Protein AF-A0A4Y9VRD3-F1 (afdb_monomer_lite)

pLDDT: mean 78.23, std 10.7, range [39.03, 88.31]

Radius of gyration: 12.74 Å; chains: 1; bounding box: 30×23×36 Å

Foldseek 3Di:
DVVVVVVVVVQQVQLVVCVVVVHDSLAGLLLVLVVCVVVVHDPVSVVVNCVVCVVVVHNCVSVVSNVCVVVVVSVDPDPD

Secondary structure (DSSP, 8-state):
-HHHHHHHHHHHHHHHHHHHTT--TTS-HHHHHHHHHHTT--HHHHHHHHHHHHHTT-TTHHHHHHHHHHTTTTS-S---

Organism: NCBI:txid2080758

Structure (mmCIF, N/CA/C/O backbone):
data_AF-A0A4Y9VRD3-F1
#
_entry.id   AF-A0A4Y9VRD3-F1
#
loop_
_atom_site.group_PDB
_atom_site.id
_atom_site.type_symbol
_atom_site.label_atom_id
_atom_site.label_alt_id
_atom_site.label_comp_id
_atom_site.label_asym_id
_atom_site.label_entity_id
_atom_site.label_seq_id
_atom_site.pdbx_PDB_ins_code
_atom_site.Cartn_x
_atom_site.Cartn_y
_atom_site.Cartn_z
_atom_site.occupancy
_atom_site.B_iso_or_equiv
_atom_site.auth_seq_id
_atom_site.auth_comp_id
_atom_site.auth_asym_id
_atom_site.auth_atom_id
_atom_site.pdbx_PDB_model_num
ATOM 1 N N . MET A 1 1 ? 16.859 -2.307 -16.026 1.00 64.12 1 MET A N 1
ATOM 2 C CA . MET A 1 1 ? 15.729 -2.627 -16.930 1.00 64.12 1 MET A CA 1
ATOM 3 C C . MET A 1 1 ? 14.786 -3.681 -16.328 1.00 64.12 1 MET A C 1
ATOM 5 O O . MET A 1 1 ? 13.666 -3.325 -16.003 1.00 64.12 1 MET A O 1
ATOM 9 N N . ILE A 1 2 ? 15.229 -4.923 -16.072 1.00 73.06 2 ILE A N 1
ATOM 10 C CA . ILE A 1 2 ? 14.398 -6.034 -15.531 1.00 73.06 2 ILE A CA 1
ATOM 11 C C . ILE A 1 2 ? 13.705 -5.713 -14.194 1.00 73.06 2 ILE A C 1
ATOM 13 O O . ILE A 1 2 ? 12.510 -5.951 -14.045 1.00 73.06 2 ILE A O 1
ATOM 17 N N . LEU A 1 3 ? 14.416 -5.094 -13.247 1.00 72.69 3 LEU A N 1
ATOM 18 C CA . LEU A 1 3 ? 13.863 -4.739 -11.931 1.00 72.69 3 LEU A CA 1
ATOM 19 C C . LEU A 1 3 ? 12.672 -3.765 -12.007 1.00 72.69 3 LEU A C 1
ATOM 21 O O . LEU A 1 3 ? 11.764 -3.831 -11.184 1.00 72.69 3 LEU A O 1
ATOM 25 N N . ILE A 1 4 ? 12.646 -2.887 -13.016 1.00 76.94 4 ILE A N 1
ATOM 26 C CA . ILE A 1 4 ? 11.545 -1.934 -13.228 1.00 76.94 4 ILE A CA 1
ATOM 27 C C . ILE A 1 4 ? 10.296 -2.675 -13.711 1.00 76.94 4 ILE A C 1
ATOM 29 O O . ILE A 1 4 ? 9.193 -2.384 -13.257 1.00 76.94 4 ILE A O 1
ATOM 33 N N . TYR A 1 5 ? 10.458 -3.668 -14.587 1.00 78.06 5 TYR A N 1
ATOM 34 C CA . TYR A 1 5 ? 9.344 -4.487 -15.057 1.00 78.06 5 TYR A CA 1
ATOM 35 C C . TYR A 1 5 ? 8.760 -5.353 -13.945 1.00 78.06 5 TYR A C 1
ATOM 37 O O . TYR A 1 5 ? 7.542 -5.393 -13.802 1.00 78.06 5 TYR A O 1
ATOM 45 N N . LEU A 1 6 ? 9.600 -5.984 -13.120 1.00 79.75 6 LEU A N 1
ATOM 46 C CA . LEU A 1 6 ? 9.130 -6.756 -11.963 1.00 79.75 6 LEU A CA 1
ATOM 47 C C . LEU A 1 6 ? 8.335 -5.874 -10.993 1.00 79.75 6 LEU A C 1
ATOM 49 O O . LEU A 1 6 ? 7.234 -6.236 -10.588 1.00 79.75 6 LEU A O 1
ATOM 53 N N . LYS A 1 7 ? 8.842 -4.669 -10.705 1.00 79.75 7 LYS A N 1
ATOM 54 C CA . LYS A 1 7 ? 8.140 -3.683 -9.877 1.00 79.75 7 LYS A CA 1
ATOM 55 C C . LYS A 1 7 ? 6.797 -3.261 -10.485 1.00 79.75 7 LYS A C 1
ATOM 57 O O . LYS A 1 7 ? 5.803 -3.204 -9.771 1.00 79.75 7 LYS A O 1
ATOM 62 N N . ASN A 1 8 ? 6.750 -2.980 -11.787 1.00 81.00 8 ASN A N 1
ATOM 63 C CA . ASN A 1 8 ? 5.514 -2.573 -12.460 1.00 81.00 8 ASN A CA 1
ATO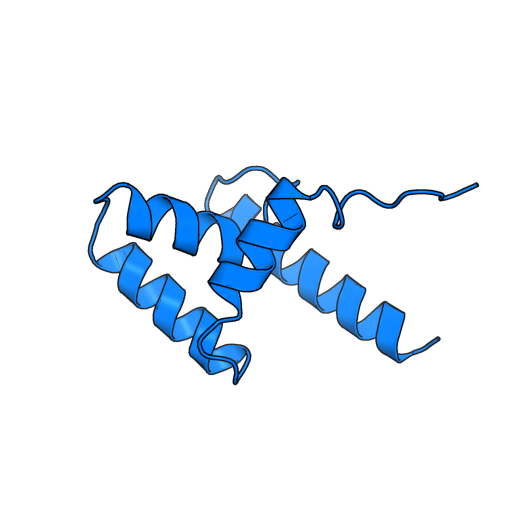M 64 C C . ASN A 1 8 ? 4.463 -3.691 -12.464 1.00 81.00 8 ASN A C 1
ATOM 66 O O . ASN A 1 8 ? 3.290 -3.407 -12.257 1.00 81.00 8 ASN A O 1
ATOM 70 N N . ASN A 1 9 ? 4.876 -4.947 -12.659 1.00 84.50 9 ASN A N 1
ATOM 71 C CA . ASN A 1 9 ? 3.969 -6.094 -12.591 1.00 84.50 9 ASN A CA 1
ATOM 72 C C . ASN A 1 9 ? 3.416 -6.297 -11.174 1.00 84.50 9 ASN A C 1
ATOM 74 O O . ASN A 1 9 ? 2.225 -6.546 -11.026 1.00 84.50 9 ASN A O 1
ATOM 78 N N . ALA A 1 10 ? 4.244 -6.120 -10.138 1.00 83.25 10 ALA A N 1
ATOM 79 C CA . ALA A 1 10 ? 3.782 -6.171 -8.752 1.00 83.25 10 ALA A CA 1
ATOM 80 C C . ALA A 1 10 ? 2.747 -5.073 -8.447 1.00 83.25 10 ALA A C 1
ATOM 82 O O . ALA A 1 10 ? 1.713 -5.360 -7.856 1.00 83.25 10 ALA A O 1
ATOM 83 N N . ILE A 1 11 ? 2.979 -3.837 -8.911 1.00 83.50 11 ILE A N 1
ATOM 84 C CA . ILE A 1 11 ? 2.024 -2.725 -8.748 1.00 83.50 11 ILE A CA 1
ATOM 85 C C . ILE A 1 11 ? 0.720 -2.999 -9.507 1.00 83.50 11 ILE A C 1
ATOM 87 O O . ILE A 1 11 ? -0.358 -2.803 -8.954 1.00 83.50 11 ILE A O 1
ATOM 91 N N . ALA A 1 12 ? 0.810 -3.472 -10.753 1.00 85.62 12 ALA A N 1
ATOM 92 C CA . ALA A 1 12 ? -0.362 -3.786 -11.567 1.00 85.62 12 ALA A CA 1
ATOM 93 C C . ALA A 1 12 ? -1.207 -4.905 -10.941 1.00 85.62 12 ALA A C 1
ATOM 95 O O . ALA A 1 12 ? -2.433 -4.826 -10.945 1.00 85.62 12 ALA A O 1
ATOM 96 N N . PHE A 1 13 ? -0.561 -5.919 -10.360 1.00 86.94 13 PHE A N 1
ATOM 97 C CA . PHE A 1 13 ? -1.246 -6.962 -9.604 1.00 86.94 13 PHE A CA 1
ATOM 98 C C . PHE A 1 13 ? -1.961 -6.384 -8.373 1.00 86.94 13 PHE A C 1
ATOM 100 O O . PHE A 1 13 ? -3.141 -6.653 -8.165 1.00 86.94 13 PHE A O 1
ATOM 107 N N . ASP A 1 14 ? -1.297 -5.514 -7.610 1.00 84.88 14 ASP A N 1
ATOM 108 C CA . ASP A 1 14 ? -1.876 -4.857 -6.429 1.00 84.88 14 ASP A CA 1
ATOM 109 C C . ASP A 1 14 ? -3.102 -3.983 -6.772 1.00 84.88 14 ASP A C 1
ATOM 111 O O . ASP A 1 14 ? -4.090 -3.955 -6.031 1.00 84.88 14 ASP A O 1
ATOM 115 N N . GLN A 1 15 ? -3.063 -3.289 -7.914 1.00 87.31 15 GLN A N 1
ATOM 116 C CA . GLN A 1 15 ? -4.190 -2.522 -8.461 1.00 87.31 15 GLN A CA 1
ATOM 117 C C . GLN A 1 15 ? -5.319 -3.435 -8.948 1.00 87.31 15 GLN A C 1
ATOM 119 O O . GLN A 1 15 ? -6.494 -3.165 -8.697 1.00 87.31 15 GLN A O 1
ATOM 124 N N . GLN A 1 16 ? -4.979 -4.550 -9.599 1.00 87.75 16 GLN A N 1
ATOM 125 C CA . GLN A 1 16 ? -5.957 -5.521 -10.084 1.00 87.75 16 GLN A CA 1
ATOM 126 C C . GLN A 1 16 ? -6.744 -6.145 -8.929 1.00 87.75 16 GLN A C 1
ATOM 128 O O . GLN A 1 16 ? -7.971 -6.200 -8.989 1.00 87.75 16 GLN A O 1
ATOM 133 N N . VAL A 1 17 ? -6.073 -6.550 -7.846 1.00 87.00 17 VAL A N 1
ATOM 134 C CA . VAL A 1 17 ? -6.765 -7.077 -6.661 1.00 87.00 17 VAL A CA 1
ATOM 135 C C . VAL A 1 17 ? -7.635 -5.993 -6.010 1.00 87.00 17 VAL A C 1
ATOM 137 O O . VAL A 1 17 ? -8.753 -6.290 -5.589 1.00 87.00 17 VAL A O 1
ATOM 140 N N . ASN A 1 18 ? -7.198 -4.726 -5.977 1.00 87.19 18 ASN A N 1
ATOM 141 C CA . ASN A 1 18 ? -8.041 -3.638 -5.470 1.00 87.19 18 ASN A CA 1
ATOM 142 C C . ASN A 1 18 ? -9.310 -3.435 -6.307 1.00 87.19 18 ASN A C 1
ATOM 144 O O . ASN A 1 18 ? -10.397 -3.317 -5.740 1.00 87.19 18 ASN A O 1
ATOM 148 N N . ALA A 1 19 ? -9.185 -3.439 -7.637 1.00 87.50 19 ALA A N 1
ATOM 149 C CA . ALA A 1 19 ? -10.312 -3.310 -8.556 1.00 87.50 19 ALA A CA 1
ATOM 150 C C . ALA A 1 19 ? -11.301 -4.482 -8.416 1.00 87.50 19 ALA A C 1
ATOM 152 O O . ALA A 1 19 ? -12.510 -4.261 -8.371 1.00 87.50 19 ALA A O 1
ATOM 153 N N . LEU A 1 20 ? -10.801 -5.715 -8.247 1.00 85.56 20 LEU A N 1
ATOM 154 C CA . LEU A 1 20 ? -11.632 -6.895 -7.960 1.00 85.56 20 LEU A CA 1
ATOM 155 C C . LEU A 1 20 ? -12.409 -6.762 -6.641 1.00 85.56 20 LEU A C 1
ATOM 157 O O . LEU A 1 20 ? -13.526 -7.257 -6.524 1.00 85.56 20 LEU A O 1
ATOM 161 N N . LEU A 1 21 ? -11.848 -6.055 -5.659 1.00 82.12 21 LEU A N 1
ATOM 162 C CA . LEU A 1 21 ? -12.485 -5.739 -4.377 1.00 82.12 21 LEU A CA 1
ATOM 163 C C . LEU A 1 21 ? -13.299 -4.427 -4.421 1.00 82.12 21 LEU A C 1
ATOM 165 O O . LEU A 1 21 ? -13.564 -3.813 -3.379 1.00 82.12 21 LEU A O 1
ATOM 169 N N . GLY A 1 22 ? -13.664 -3.958 -5.619 1.00 83.62 22 GLY A N 1
ATOM 170 C CA . GLY A 1 22 ? -14.493 -2.768 -5.838 1.00 83.62 22 GLY A CA 1
ATOM 171 C C . GLY A 1 22 ? -13.809 -1.444 -5.485 1.00 83.62 22 GLY A C 1
ATOM 172 O O . GLY A 1 22 ? -14.484 -0.482 -5.126 1.00 83.62 22 GLY A O 1
ATOM 173 N N . GLY A 1 23 ? -12.476 -1.408 -5.481 1.00 82.81 23 GLY A N 1
ATOM 174 C CA . GLY A 1 23 ? -11.679 -0.194 -5.309 1.00 82.81 23 GLY A CA 1
ATOM 175 C C . GLY A 1 23 ? -11.393 0.512 -6.633 1.00 82.81 23 GLY A C 1
ATOM 176 O O . GLY A 1 23 ? -11.699 -0.004 -7.707 1.00 82.81 23 GLY A O 1
ATOM 177 N N . SER A 1 24 ? -10.796 1.702 -6.559 1.00 82.88 24 SER A N 1
ATOM 178 C CA . SER A 1 24 ? -10.378 2.425 -7.764 1.00 82.88 24 SER A CA 1
ATOM 179 C C . SER A 1 24 ? -9.228 1.685 -8.469 1.00 82.88 24 SER A C 1
ATOM 181 O O . SER A 1 24 ? -8.307 1.233 -7.786 1.00 82.88 24 SER A O 1
ATOM 183 N N . PRO A 1 25 ? -9.223 1.580 -9.811 1.00 79.81 25 PRO A N 1
ATOM 184 C CA . PRO A 1 25 ? -8.136 0.935 -10.553 1.00 79.81 25 PRO A CA 1
ATOM 185 C C . PRO A 1 25 ? -6.795 1.677 -10.436 1.00 79.81 25 PRO A C 1
ATOM 187 O O . PRO A 1 25 ? -5.742 1.059 -10.560 1.00 79.81 25 PRO A O 1
ATOM 190 N N . ASP A 1 26 ? -6.817 2.981 -10.152 1.00 76.88 26 ASP A N 1
ATOM 191 C CA . ASP A 1 26 ? -5.601 3.770 -9.913 1.00 76.88 26 ASP A CA 1
ATOM 192 C C . ASP A 1 26 ? -5.046 3.600 -8.488 1.00 76.88 26 ASP A C 1
ATOM 194 O O . ASP A 1 26 ? -3.933 4.034 -8.192 1.00 76.88 26 ASP A O 1
ATOM 198 N N . GLU A 1 27 ? -5.813 2.967 -7.599 1.00 82.00 27 GLU A N 1
ATOM 199 C CA . GLU A 1 27 ? -5.466 2.757 -6.200 1.00 82.00 27 GLU A CA 1
ATOM 200 C C . GLU A 1 27 ? -4.940 1.334 -5.969 1.00 82.00 27 GLU A C 1
ATOM 202 O O . GLU A 1 27 ? -5.531 0.348 -6.411 1.00 82.00 27 GLU A O 1
ATOM 207 N N . THR A 1 28 ? -3.850 1.213 -5.212 1.00 88.31 28 THR A N 1
ATOM 208 C CA . THR A 1 28 ? -3.328 -0.087 -4.772 1.00 88.31 28 THR A CA 1
ATOM 209 C C . THR A 1 28 ? -4.084 -0.635 -3.567 1.00 88.31 28 THR A C 1
ATOM 211 O O . THR A 1 28 ? -4.453 0.106 -2.654 1.00 88.31 28 THR A O 1
ATOM 214 N N . LEU A 1 29 ? -4.250 -1.959 -3.502 1.00 86.06 29 LEU A N 1
ATOM 215 C CA . LEU A 1 29 ? -4.898 -2.600 -2.356 1.00 86.06 29 LEU A CA 1
ATOM 216 C C . LEU A 1 29 ? -4.157 -2.301 -1.044 1.00 86.06 29 LEU A C 1
ATOM 218 O O . LEU A 1 29 ? -4.787 -2.078 -0.011 1.00 86.06 29 LEU A O 1
ATOM 222 N N . SER A 1 30 ? -2.827 -2.270 -1.097 1.00 86.06 30 SER A N 1
ATOM 223 C CA . SER A 1 30 ? -1.943 -1.960 0.027 1.00 86.06 30 SER A CA 1
ATOM 224 C C . SER A 1 30 ? -2.182 -0.558 0.609 1.00 86.06 30 SER A C 1
ATOM 226 O O . SER A 1 30 ? -2.301 -0.409 1.831 1.00 86.06 30 SER A O 1
ATOM 228 N N . SER A 1 31 ? -2.336 0.469 -0.235 1.00 84.88 31 SER A N 1
ATOM 229 C CA . SER A 1 31 ? -2.633 1.836 0.217 1.00 84.88 31 SER A CA 1
ATOM 230 C C . SER A 1 31 ? -4.062 1.989 0.746 1.00 84.88 31 SER A C 1
ATOM 232 O O . SER A 1 31 ? -4.269 2.609 1.799 1.00 84.88 31 SER A O 1
ATOM 234 N N . ARG A 1 32 ? -5.038 1.338 0.098 1.00 85.25 32 ARG A N 1
ATOM 235 C CA . ARG A 1 32 ? -6.423 1.260 0.584 1.00 85.25 32 ARG A CA 1
ATOM 236 C C . ARG A 1 32 ? -6.493 0.598 1.955 1.00 85.25 32 ARG A C 1
ATOM 238 O O . ARG A 1 32 ? -7.136 1.134 2.857 1.00 85.25 32 ARG A O 1
ATOM 245 N N . ALA A 1 33 ? -5.807 -0.532 2.132 1.00 86.38 33 ALA A N 1
ATOM 246 C CA . ALA A 1 33 ? -5.772 -1.267 3.392 1.00 86.38 33 ALA A CA 1
ATOM 247 C C . ALA A 1 33 ? -5.232 -0.400 4.534 1.00 86.38 33 ALA A C 1
ATOM 249 O O . ALA A 1 33 ? -5.824 -0.376 5.612 1.00 86.38 33 ALA A O 1
ATOM 250 N N . TYR A 1 34 ? -4.173 0.378 4.287 1.00 85.25 34 TYR A N 1
ATOM 251 C CA . TYR A 1 34 ? -3.649 1.326 5.271 1.00 85.25 34 TYR A CA 1
ATOM 252 C C . TYR A 1 34 ? -4.654 2.442 5.606 1.00 85.25 34 TYR A C 1
ATOM 254 O O . TYR A 1 34 ? -4.916 2.706 6.783 1.00 85.25 34 TYR A O 1
ATOM 262 N N . ARG A 1 35 ? -5.266 3.071 4.591 1.00 85.19 35 ARG A N 1
ATOM 263 C CA . ARG A 1 35 ? -6.233 4.168 4.783 1.00 85.19 35 ARG A CA 1
ATOM 264 C C . ARG A 1 35 ? -7.473 3.716 5.556 1.00 85.19 35 ARG A C 1
ATOM 266 O O . ARG A 1 35 ? -7.902 4.392 6.489 1.00 85.19 35 ARG A O 1
ATOM 273 N N . VAL A 1 36 ? -8.029 2.561 5.197 1.00 83.94 36 VAL A N 1
ATOM 274 C CA . VAL A 1 36 ? -9.234 2.001 5.829 1.00 83.94 36 VAL A CA 1
ATOM 275 C C . VAL A 1 36 ? -8.937 1.521 7.254 1.00 83.94 36 VAL A C 1
ATOM 277 O O . VAL A 1 36 ? -9.718 1.808 8.161 1.00 83.94 36 VAL A O 1
ATOM 280 N N . SER A 1 37 ? -7.773 0.897 7.471 1.00 84.00 37 SER A N 1
ATOM 281 C CA . SER A 1 37 ? -7.276 0.521 8.803 1.00 84.00 37 SER A CA 1
ATOM 282 C C . SER A 1 37 ? -7.133 1.735 9.736 1.00 84.00 37 SER A C 1
ATOM 284 O O . SER A 1 37 ? -7.471 1.650 10.915 1.00 84.00 37 SER A O 1
ATOM 286 N N . ARG A 1 38 ? -6.695 2.896 9.220 1.00 81.94 38 ARG A N 1
ATOM 287 C CA . ARG A 1 38 ? -6.549 4.144 10.000 1.00 81.94 38 ARG A CA 1
ATOM 288 C C . ARG A 1 38 ? -7.860 4.882 10.269 1.00 81.94 38 ARG A C 1
ATOM 290 O O . ARG A 1 38 ? -7.970 5.506 11.318 1.00 81.94 38 ARG A O 1
ATOM 297 N N . ASN A 1 39 ? -8.853 4.786 9.385 1.00 80.44 39 ASN A N 1
ATOM 298 C CA . ASN A 1 39 ? -10.167 5.424 9.562 1.00 80.44 39 ASN A CA 1
ATOM 299 C C . ASN A 1 39 ? -11.102 4.668 10.532 1.00 80.44 39 ASN A C 1
ATOM 301 O O . ASN A 1 39 ? -12.307 4.902 10.535 1.00 80.44 39 ASN A O 1
ATOM 305 N N . GLY A 1 40 ? -10.568 3.752 11.349 1.00 65.62 40 GLY A N 1
ATOM 306 C CA . GLY A 1 40 ? -11.336 3.016 12.360 1.00 65.62 40 GLY A CA 1
ATOM 307 C C . GLY A 1 40 ? -12.235 1.916 11.790 1.00 65.62 40 GLY A C 1
ATOM 308 O O . GLY A 1 40 ? -13.128 1.431 12.481 1.00 65.62 40 GLY A O 1
ATOM 309 N N . SER A 1 41 ? -12.028 1.515 10.533 1.00 61.78 41 SER A N 1
ATOM 310 C CA . SER A 1 41 ? -12.938 0.617 9.831 1.00 61.78 41 SER A CA 1
ATOM 311 C C . SER A 1 41 ? -12.415 -0.823 9.815 1.00 61.78 41 SER A C 1
ATOM 313 O O . SER A 1 41 ? -11.392 -1.122 9.206 1.00 61.78 41 SER A O 1
ATOM 315 N N . TRP A 1 42 ? -13.174 -1.696 10.487 1.00 66.56 42 TRP A N 1
ATOM 316 C CA . TRP A 1 42 ? -13.201 -3.166 10.436 1.00 66.56 42 TRP A CA 1
ATOM 317 C C . TRP A 1 42 ? -11.854 -3.899 10.585 1.00 66.56 42 TRP A C 1
ATOM 319 O O . TRP A 1 42 ? -11.005 -3.885 9.700 1.00 66.56 42 TRP A O 1
ATOM 329 N N . TRP A 1 43 ? -11.737 -4.695 11.657 1.00 79.00 43 TRP A N 1
ATOM 330 C CA . TRP A 1 43 ? -10.636 -5.636 11.947 1.00 79.00 43 TRP A CA 1
ATOM 331 C C . TRP A 1 43 ? -10.135 -6.441 10.728 1.00 79.00 43 TRP A C 1
ATOM 333 O O . TRP A 1 43 ? -8.947 -6.735 10.612 1.00 79.00 43 TRP A O 1
ATOM 343 N N . ARG A 1 44 ? -11.028 -6.733 9.774 1.00 82.50 44 ARG A N 1
ATOM 344 C CA . ARG A 1 44 ? -10.734 -7.403 8.498 1.00 82.50 44 ARG A CA 1
ATOM 345 C C . ARG A 1 44 ? -9.656 -6.674 7.685 1.00 82.50 44 ARG A C 1
ATOM 347 O O . ARG A 1 44 ? -8.760 -7.324 7.160 1.00 82.50 44 ARG A O 1
ATOM 354 N N . TRP A 1 45 ? -9.688 -5.342 7.628 1.00 83.00 45 TRP A N 1
ATOM 355 C CA . TRP A 1 45 ? -8.696 -4.546 6.898 1.00 83.00 45 TRP A CA 1
ATOM 356 C C . TRP A 1 45 ? -7.354 -4.464 7.618 1.00 83.00 45 TRP A C 1
ATOM 358 O O . TRP A 1 45 ? -6.318 -4.398 6.959 1.00 83.00 45 TRP A O 1
ATOM 368 N N . GLN A 1 46 ? -7.348 -4.545 8.952 1.00 81.38 46 GLN A N 1
ATOM 369 C CA . GLN A 1 46 ? -6.104 -4.680 9.710 1.00 81.38 46 GLN A CA 1
ATOM 370 C C . GLN A 1 46 ? -5.422 -6.016 9.4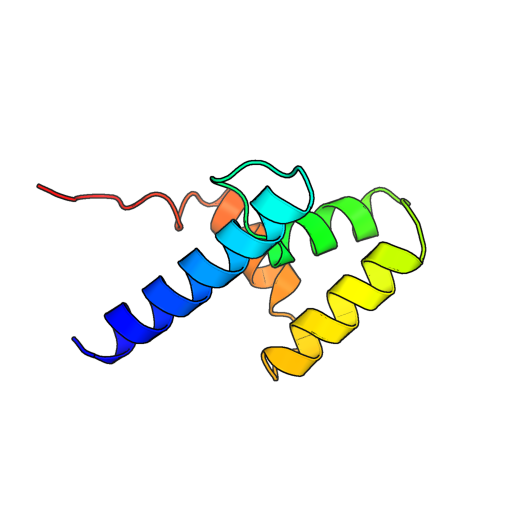06 1.00 81.38 46 GLN A C 1
ATOM 372 O O . GLN A 1 46 ? -4.216 -6.047 9.172 1.00 81.38 46 GLN A O 1
ATOM 377 N N . ILE A 1 47 ? -6.197 -7.104 9.320 1.00 84.19 47 ILE A N 1
ATOM 378 C CA . ILE A 1 47 ? -5.676 -8.411 8.897 1.00 84.19 47 ILE A CA 1
ATOM 379 C C . ILE A 1 47 ? -5.166 -8.346 7.460 1.00 84.19 47 ILE A C 1
ATOM 381 O O . ILE A 1 47 ? -4.038 -8.761 7.218 1.00 84.19 47 ILE A O 1
ATOM 385 N N . CYS A 1 48 ? -5.931 -7.779 6.520 1.00 83.56 48 CYS A N 1
ATOM 386 C CA . CYS A 1 48 ? -5.460 -7.594 5.144 1.00 83.56 48 CYS A CA 1
ATOM 387 C C . CYS A 1 48 ? -4.140 -6.811 5.098 1.00 83.56 48 CYS A C 1
ATOM 389 O O . CYS A 1 48 ? -3.219 -7.224 4.403 1.00 83.56 48 CYS A O 1
ATOM 391 N N . MET A 1 49 ? -4.007 -5.734 5.880 1.00 84.25 49 MET A N 1
ATOM 392 C CA . MET A 1 49 ? -2.768 -4.959 5.966 1.00 84.25 49 MET A CA 1
ATOM 393 C C . MET A 1 49 ? -1.593 -5.813 6.464 1.00 84.25 49 MET A C 1
ATOM 395 O O . MET A 1 49 ? -0.514 -5.756 5.880 1.00 84.25 49 MET A O 1
ATOM 399 N N . VAL A 1 50 ? -1.792 -6.618 7.513 1.00 82.56 50 VAL A N 1
ATOM 400 C CA . VAL A 1 50 ? -0.758 -7.515 8.057 1.00 82.56 50 VAL A CA 1
ATOM 401 C C . VAL A 1 50 ? -0.378 -8.602 7.053 1.00 82.56 50 VAL A C 1
ATOM 403 O O . VAL A 1 50 ? 0.809 -8.859 6.867 1.00 82.56 50 VAL A O 1
ATOM 406 N N . VAL A 1 51 ? -1.356 -9.199 6.368 1.00 84.06 51 VAL A N 1
ATOM 407 C CA . VAL A 1 51 ? -1.129 -10.217 5.331 1.00 84.06 51 VAL A CA 1
ATOM 408 C C . VAL A 1 51 ? -0.320 -9.636 4.173 1.00 84.06 51 VAL A C 1
ATOM 410 O O . VAL A 1 51 ? 0.688 -10.224 3.792 1.00 84.06 51 VAL A O 1
ATOM 413 N N . ILE A 1 52 ? -0.703 -8.465 3.658 1.00 84.00 52 ILE A N 1
ATOM 414 C CA . ILE A 1 52 ? 0.004 -7.797 2.554 1.00 84.00 52 ILE A CA 1
ATOM 415 C C . IL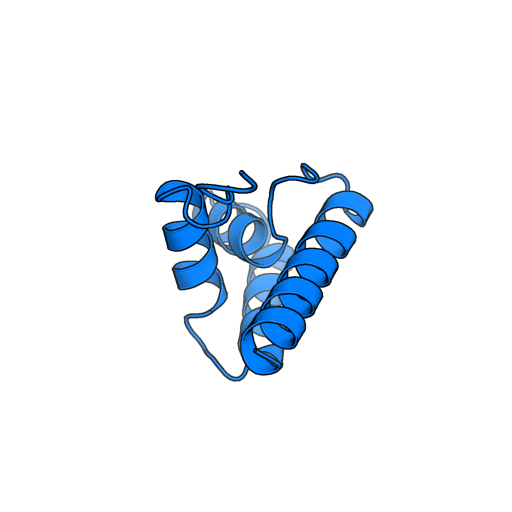E A 1 52 ? 1.428 -7.412 2.977 1.00 84.00 52 ILE A C 1
ATOM 417 O O . ILE A 1 52 ? 2.381 -7.701 2.258 1.00 84.00 52 ILE A O 1
ATOM 421 N N . ASN A 1 53 ? 1.601 -6.833 4.169 1.00 84.00 53 ASN A N 1
ATOM 422 C CA . ASN A 1 53 ? 2.923 -6.511 4.716 1.00 84.00 53 ASN A CA 1
ATOM 423 C C . ASN A 1 53 ? 3.805 -7.764 4.874 1.00 84.00 53 ASN A C 1
ATOM 425 O O . ASN A 1 53 ? 5.007 -7.718 4.613 1.00 84.00 53 ASN A O 1
ATOM 429 N N . SER A 1 54 ? 3.215 -8.887 5.296 1.00 82.69 54 SER A N 1
ATOM 430 C CA . SER A 1 54 ? 3.925 -10.160 5.433 1.00 82.69 54 SER A CA 1
ATOM 431 C C . SER A 1 54 ? 4.307 -10.752 4.076 1.00 82.69 54 SER A C 1
ATOM 433 O O . SER A 1 54 ? 5.426 -11.232 3.932 1.00 82.69 54 SER A O 1
ATOM 435 N N . LEU A 1 55 ? 3.415 -10.695 3.082 1.00 81.62 55 LEU A N 1
ATOM 436 C CA . LEU A 1 55 ? 3.682 -11.161 1.717 1.00 81.62 55 LEU A CA 1
ATOM 437 C C . LEU A 1 55 ? 4.783 -10.330 1.043 1.00 81.62 55 LEU A C 1
ATOM 439 O O . LEU A 1 55 ? 5.622 -10.868 0.327 1.00 81.62 55 LEU A O 1
ATOM 443 N N . 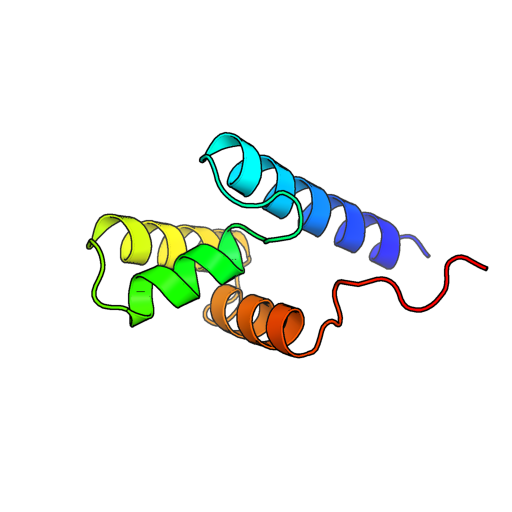ALA A 1 56 ? 4.815 -9.027 1.324 1.00 78.44 56 ALA A N 1
ATOM 444 C CA . ALA A 1 56 ? 5.856 -8.117 0.860 1.00 78.44 56 ALA A CA 1
ATOM 445 C C . ALA A 1 56 ? 7.170 -8.223 1.660 1.00 78.44 56 ALA A C 1
ATOM 447 O O . ALA A 1 56 ? 8.109 -7.479 1.373 1.00 78.44 56 ALA A O 1
ATOM 448 N N . PHE A 1 57 ? 7.239 -9.090 2.682 1.00 82.81 57 PHE A N 1
ATOM 449 C CA . PHE A 1 57 ? 8.357 -9.198 3.631 1.00 82.81 57 PHE A CA 1
ATOM 450 C C . PHE A 1 57 ? 8.786 -7.847 4.242 1.00 82.81 57 PHE A C 1
ATOM 452 O O . PHE A 1 57 ? 9.926 -7.675 4.674 1.00 82.81 57 PHE A O 1
ATOM 459 N N . ASN A 1 58 ? 7.873 -6.874 4.304 1.00 78.38 58 ASN A N 1
ATOM 460 C CA . ASN A 1 58 ? 8.138 -5.527 4.792 1.00 78.38 58 ASN A CA 1
ATOM 461 C C . ASN A 1 58 ?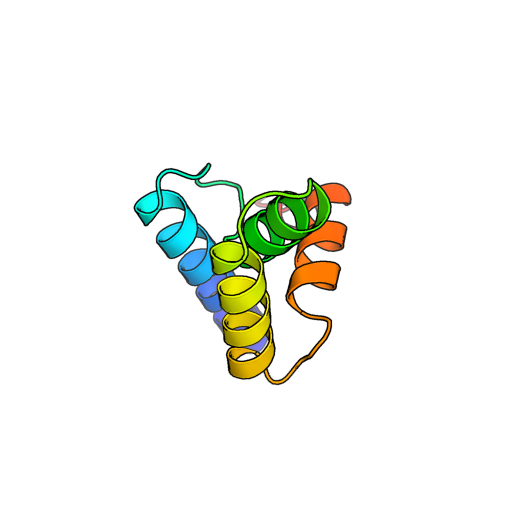 6.941 -5.030 5.614 1.00 78.38 58 ASN A C 1
ATOM 463 O O . ASN A 1 58 ? 5.842 -4.812 5.105 1.00 78.38 58 ASN A O 1
ATOM 467 N N . ARG A 1 59 ? 7.175 -4.803 6.913 1.00 78.19 59 ARG A N 1
ATOM 468 C CA . ARG A 1 59 ? 6.141 -4.380 7.874 1.00 78.19 59 ARG A CA 1
ATOM 469 C C . ARG A 1 59 ? 5.556 -2.994 7.586 1.00 78.19 59 ARG A C 1
ATOM 471 O O . ARG A 1 59 ? 4.450 -2.716 8.039 1.00 78.19 59 ARG A O 1
ATOM 478 N N . ASN A 1 60 ? 6.265 -2.156 6.833 1.00 82.38 60 ASN A N 1
ATOM 479 C CA . ASN A 1 60 ? 5.839 -0.804 6.476 1.00 82.38 60 ASN A CA 1
ATOM 480 C C . ASN A 1 60 ? 5.394 -0.685 5.012 1.00 82.38 60 ASN A C 1
ATOM 482 O O . ASN A 1 60 ? 5.121 0.422 4.555 1.00 82.38 60 ASN A O 1
ATOM 486 N N . HIS A 1 61 ? 5.267 -1.797 4.281 1.00 82.19 61 HIS A N 1
ATOM 487 C CA . HIS A 1 61 ? 4.961 -1.783 2.851 1.00 82.19 61 HIS A CA 1
ATOM 488 C C . HIS A 1 61 ? 3.654 -1.049 2.512 1.00 82.19 61 HIS A C 1
ATOM 490 O O . HIS A 1 61 ? 3.624 -0.201 1.617 1.00 82.19 61 HIS A O 1
ATOM 496 N N . CYS A 1 62 ? 2.579 -1.316 3.257 1.00 82.06 62 CYS A N 1
ATOM 497 C CA . CYS A 1 62 ? 1.294 -0.641 3.065 1.00 82.06 62 CYS A CA 1
ATOM 498 C C . CYS A 1 62 ? 1.366 0.864 3.382 1.00 82.06 62 CYS A C 1
ATOM 500 O O . CYS A 1 62 ? 0.724 1.668 2.707 1.00 82.06 62 CYS A O 1
ATOM 502 N N . TYR A 1 63 ? 2.179 1.264 4.368 1.00 84.44 63 TYR A N 1
ATOM 503 C CA . TYR A 1 63 ? 2.386 2.676 4.702 1.00 84.44 63 TYR A CA 1
ATOM 504 C C . TYR A 1 63 ? 3.195 3.404 3.623 1.00 84.44 63 TYR A C 1
ATOM 506 O O . TYR A 1 63 ? 2.819 4.490 3.185 1.00 84.44 63 TYR A O 1
ATOM 514 N N . GLU A 1 64 ? 4.275 2.789 3.144 1.00 83.44 64 GLU A N 1
ATOM 515 C CA . GLU A 1 64 ? 5.089 3.324 2.051 1.00 83.44 64 GLU A CA 1
ATOM 516 C C . GLU A 1 64 ? 4.286 3.451 0.753 1.00 83.44 64 GLU A C 1
ATOM 518 O O . GLU A 1 64 ? 4.411 4.451 0.046 1.00 83.44 64 GLU A O 1
ATOM 523 N N . SER A 1 65 ? 3.414 2.481 0.466 1.00 81.31 65 SER A N 1
ATOM 524 C CA . SER A 1 65 ? 2.517 2.514 -0.694 1.00 81.31 65 SER A CA 1
ATOM 525 C C . SER A 1 65 ? 1.501 3.650 -0.585 1.00 81.31 65 SER A C 1
ATOM 527 O O . SER A 1 65 ? 1.333 4.407 -1.540 1.00 81.31 65 SER A O 1
ATOM 529 N N . TYR A 1 66 ? 0.921 3.860 0.600 1.00 83.88 66 TYR A N 1
ATOM 530 C CA . TYR A 1 66 ? 0.062 5.014 0.880 1.00 83.88 66 TYR A CA 1
ATOM 531 C C . TYR A 1 66 ? 0.793 6.357 0.707 1.00 83.88 66 TYR A C 1
ATOM 533 O O . TYR A 1 66 ? 0.286 7.269 0.053 1.00 83.88 66 TYR A O 1
ATOM 541 N N . LEU A 1 67 ? 2.020 6.483 1.223 1.00 82.38 67 LEU A N 1
ATOM 542 C CA . LEU A 1 67 ? 2.836 7.684 1.013 1.00 82.38 67 LEU A CA 1
ATOM 543 C C . LEU A 1 67 ? 3.198 7.889 -0.465 1.00 82.38 67 LEU A C 1
ATOM 545 O O . LEU A 1 67 ? 3.268 9.025 -0.933 1.00 82.38 67 LEU A O 1
ATOM 549 N N . SER A 1 68 ? 3.449 6.814 -1.210 1.00 79.50 68 SER A N 1
ATOM 550 C CA . SER A 1 68 ? 3.763 6.859 -2.642 1.00 79.50 68 SER A CA 1
ATOM 551 C C . SER A 1 68 ? 2.563 7.311 -3.483 1.00 79.50 68 SER A C 1
ATOM 553 O O . SER A 1 68 ? 2.733 8.125 -4.397 1.00 79.50 68 SER A O 1
ATOM 555 N N . GLU A 1 69 ? 1.357 6.843 -3.139 1.00 77.94 69 GLU A N 1
ATOM 556 C CA . GLU A 1 69 ? 0.083 7.280 -3.724 1.00 77.94 69 GLU A CA 1
ATOM 557 C C . GLU A 1 69 ? -0.143 8.780 -3.489 1.00 77.94 69 GLU A C 1
ATOM 559 O O . GLU A 1 69 ? -0.348 9.527 -4.450 1.00 77.94 69 GLU A O 1
ATOM 564 N N . LEU A 1 70 ? -0.013 9.244 -2.237 1.00 79.06 70 LEU A N 1
ATOM 565 C CA . LEU A 1 70 ? -0.140 10.665 -1.887 1.00 79.06 70 LEU A CA 1
ATOM 566 C C . LEU A 1 70 ? 0.859 11.538 -2.650 1.00 79.06 70 LEU A C 1
ATOM 568 O O . LEU A 1 70 ? 0.502 12.594 -3.170 1.00 79.06 70 LEU A O 1
ATOM 572 N N . ASN A 1 71 ? 2.100 11.066 -2.783 1.00 73.75 71 ASN A N 1
ATOM 573 C CA . ASN A 1 71 ? 3.138 11.747 -3.554 1.00 73.75 71 ASN A CA 1
ATOM 574 C C . ASN A 1 71 ? 2.952 11.623 -5.079 1.00 73.75 71 ASN A C 1
ATOM 576 O O . ASN A 1 71 ? 3.824 12.059 -5.829 1.00 73.75 71 ASN A O 1
ATOM 580 N N . ARG A 1 72 ? 1.852 11.016 -5.556 1.00 65.62 72 ARG A N 1
ATOM 581 C CA . ARG A 1 72 ? 1.558 10.737 -6.974 1.00 65.62 72 ARG A CA 1
ATOM 582 C C . ARG A 1 72 ? 2.688 9.996 -7.700 1.00 65.62 72 ARG A C 1
ATOM 584 O O . ARG A 1 72 ? 2.719 10.000 -8.924 1.00 65.62 72 ARG A O 1
ATOM 591 N N . ARG A 1 73 ? 3.595 9.317 -6.987 1.00 58.97 73 ARG A N 1
ATOM 592 C CA . ARG A 1 73 ? 4.767 8.641 -7.582 1.00 58.97 73 ARG A CA 1
ATOM 593 C C . ARG A 1 73 ? 4.380 7.453 -8.460 1.00 58.97 73 ARG A C 1
ATOM 595 O O . ARG A 1 73 ? 5.167 7.039 -9.304 1.00 58.97 73 ARG A O 1
ATOM 602 N N . GLN A 1 74 ? 3.180 6.911 -8.261 1.00 57.06 74 GLN A N 1
ATOM 603 C CA . GLN A 1 74 ? 2.618 5.857 -9.106 1.00 57.06 74 GLN A CA 1
ATOM 604 C C . GLN A 1 74 ? 2.016 6.390 -10.417 1.00 57.06 74 GLN A C 1
ATOM 606 O O . GLN A 1 74 ? 1.912 5.636 -11.383 1.00 57.06 74 GLN A O 1
ATOM 611 N N . ARG A 1 75 ? 1.701 7.694 -10.510 1.00 55.41 75 ARG A N 1
ATOM 612 C CA . ARG A 1 75 ? 1.434 8.335 -11.800 1.00 55.41 75 ARG A CA 1
ATOM 613 C C . ARG A 1 75 ? 2.767 8.515 -12.500 1.00 55.41 75 ARG A C 1
ATOM 615 O O . ARG A 1 75 ? 3.563 9.370 -12.126 1.00 55.41 75 ARG A O 1
ATOM 622 N N . ARG A 1 76 ? 3.004 7.681 -13.507 1.00 50.81 76 ARG A N 1
ATOM 623 C CA . ARG A 1 76 ? 4.108 7.825 -14.456 1.00 50.81 76 ARG A CA 1
ATOM 624 C C . ARG A 1 76 ? 4.205 9.289 -14.904 1.00 50.81 76 ARG A C 1
ATOM 626 O O . ARG A 1 76 ? 3.393 9.749 -15.700 1.00 50.81 76 ARG A O 1
ATOM 633 N N . ALA A 1 77 ? 5.193 10.017 -14.391 1.00 50.47 77 ALA A N 1
ATOM 634 C CA . ALA A 1 77 ? 5.700 11.198 -15.063 1.00 50.47 77 ALA A CA 1
ATOM 635 C C . ALA A 1 77 ? 6.519 10.680 -16.251 1.00 50.47 77 ALA A C 1
ATOM 637 O O . ALA A 1 77 ? 7.536 10.022 -16.046 1.00 50.47 77 ALA A O 1
ATOM 638 N N . ASN A 1 78 ? 6.051 10.964 -17.465 1.00 49.78 78 ASN A N 1
ATOM 639 C CA . ASN A 1 78 ? 6.701 10.677 -18.749 1.00 49.78 78 ASN A CA 1
ATOM 640 C C . ASN A 1 78 ? 6.598 9.227 -19.254 1.00 49.78 78 ASN A C 1
ATOM 642 O O . ASN A 1 78 ? 7.475 8.392 -19.047 1.00 49.78 78 ASN A O 1
ATOM 646 N N . PHE A 1 79 ? 5.525 8.979 -20.005 1.00 46.12 79 PHE A N 1
ATOM 647 C CA . PHE A 1 79 ? 5.617 8.243 -21.268 1.00 46.12 79 PHE A CA 1
ATOM 648 C C . PHE A 1 79 ? 5.523 9.305 -22.361 1.00 46.12 79 PHE A C 1
ATOM 650 O O . PHE A 1 79 ? 4.423 9.737 -22.697 1.00 46.12 79 PHE A O 1
ATOM 657 N N . GLY A 1 80 ? 6.682 9.803 -22.786 1.00 39.03 80 GLY A N 1
ATOM 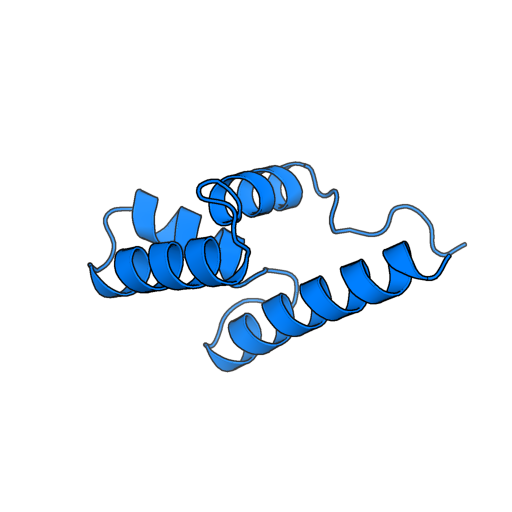658 C CA . GLY A 1 80 ? 6.874 10.618 -23.982 1.00 39.03 80 GLY A CA 1
ATOM 659 C C . GLY A 1 80 ? 7.799 9.862 -24.915 1.00 39.03 80 GLY A C 1
ATOM 660 O O . GLY A 1 80 ? 8.732 9.223 -24.374 1.00 39.03 80 GLY A O 1
#

Sequence (80 aa):
MILIYLKNNAIAFDQQVNALLGGSPDETLSSRAYRVSRNGSWWRWQICMVVINSLAFNRNHCYESYLSELNRRQRRANFG